Protein AF-A0A7S2GVS4-F1 (afdb_monomer_lite)

Structure (mmCIF, N/CA/C/O backbone):
data_AF-A0A7S2GVS4-F1
#
_entry.id   AF-A0A7S2GVS4-F1
#
loop_
_atom_site.group_PDB
_atom_site.id
_atom_site.type_symbol
_atom_site.label_atom_id
_atom_site.label_alt_id
_atom_site.label_comp_id
_atom_site.label_asym_id
_atom_site.label_entity_id
_atom_site.label_seq_id
_atom_site.pdbx_PDB_ins_code
_atom_site.Cartn_x
_atom_site.Cartn_y
_atom_site.Cartn_z
_atom_site.occupancy
_atom_site.B_iso_or_equiv
_atom_site.auth_seq_id
_atom_site.auth_comp_id
_atom_site.auth_asym_id
_atom_site.auth_atom_id
_atom_site.pdbx_PDB_model_num
ATOM 1 N N . GLN A 1 1 ? 31.589 -13.409 -2.103 1.00 56.19 1 GLN A N 1
ATOM 2 C CA . GLN A 1 1 ? 31.515 -13.707 -3.559 1.00 56.19 1 GLN A CA 1
ATOM 3 C C . GLN A 1 1 ? 30.228 -14.455 -3.922 1.00 56.19 1 GLN A C 1
ATOM 5 O O . GLN A 1 1 ? 29.652 -14.173 -4.967 1.00 56.19 1 GLN A O 1
ATOM 10 N N . GLU A 1 2 ? 29.731 -15.340 -3.051 1.00 59.72 2 GLU A N 1
ATOM 11 C CA . GLU A 1 2 ? 28.488 -16.102 -3.263 1.00 59.72 2 GLU A CA 1
ATOM 12 C C . GLU A 1 2 ? 27.213 -15.248 -3.351 1.00 59.72 2 GLU A C 1
ATOM 14 O O . GLU A 1 2 ? 26.334 -15.543 -4.161 1.00 59.72 2 GLU A O 1
ATOM 19 N N . ASP A 1 3 ? 27.120 -14.151 -2.596 1.00 66.50 3 ASP A N 1
ATOM 20 C CA . ASP A 1 3 ? 25.919 -13.299 -2.600 1.00 66.50 3 ASP A CA 1
ATOM 21 C C . ASP A 1 3 ? 25.698 -12.597 -3.943 1.00 66.50 3 ASP A C 1
ATOM 23 O O . ASP A 1 3 ? 24.569 -12.486 -4.424 1.00 66.50 3 ASP A O 1
ATOM 27 N N . LYS A 1 4 ? 26.793 -12.234 -4.621 1.00 59.53 4 LYS A N 1
ATOM 28 C CA . LYS A 1 4 ? 26.763 -11.671 -5.975 1.00 59.53 4 LYS A CA 1
ATOM 29 C C . LYS A 1 4 ? 26.197 -12.682 -6.977 1.00 59.53 4 LYS A C 1
ATOM 31 O O . LYS A 1 4 ? 25.380 -12.325 -7.815 1.00 59.53 4 LYS A O 1
ATOM 36 N N . LEU A 1 5 ? 26.559 -13.960 -6.852 1.00 61.00 5 LEU A N 1
ATOM 37 C CA . LEU A 1 5 ? 26.068 -15.035 -7.724 1.00 61.00 5 LEU A CA 1
ATOM 38 C C . LEU A 1 5 ? 24.583 -15.353 -7.478 1.00 61.00 5 LEU A C 1
ATOM 40 O O . LEU A 1 5 ? 23.841 -15.618 -8.425 1.00 61.00 5 LEU A O 1
ATOM 44 N N . LYS A 1 6 ? 24.125 -15.280 -6.220 1.00 66.50 6 LYS A N 1
ATOM 45 C CA . LYS A 1 6 ? 22.700 -15.424 -5.867 1.00 66.50 6 LYS A CA 1
ATOM 46 C C . LYS A 1 6 ? 21.855 -14.284 -6.438 1.00 66.50 6 LYS A C 1
ATOM 48 O O . LYS A 1 6 ? 20.734 -14.522 -6.883 1.00 66.50 6 LYS A O 1
ATOM 53 N N . GLN A 1 7 ? 22.396 -13.067 -6.463 1.00 64.06 7 GLN A N 1
ATOM 54 C CA . GLN A 1 7 ? 21.737 -11.913 -7.070 1.00 64.06 7 GLN A CA 1
ATOM 55 C C . GLN A 1 7 ? 21.706 -12.007 -8.600 1.00 64.06 7 GLN A C 1
ATOM 57 O O . GLN A 1 7 ? 20.679 -11.700 -9.200 1.00 64.06 7 GLN A O 1
ATOM 62 N N . GLU A 1 8 ? 22.773 -12.506 -9.231 1.00 62.59 8 GLU A N 1
ATOM 63 C CA . GLU A 1 8 ? 22.818 -12.697 -10.686 1.00 62.59 8 GLU A CA 1
ATOM 64 C C . GLU A 1 8 ? 21.809 -13.746 -11.182 1.00 62.59 8 GLU A C 1
ATOM 66 O O . GLU A 1 8 ? 21.209 -13.567 -12.238 1.00 62.59 8 GLU A O 1
ATOM 71 N N . ARG A 1 9 ? 21.521 -14.791 -10.392 1.00 62.81 9 ARG A N 1
ATOM 72 C CA . ARG A 1 9 ? 20.500 -15.808 -10.722 1.00 62.81 9 ARG A CA 1
ATOM 73 C C . ARG A 1 9 ? 19.089 -15.223 -10.907 1.00 62.81 9 ARG A C 1
ATOM 75 O O . ARG A 1 9 ? 18.251 -15.862 -11.536 1.00 62.81 9 ARG A O 1
ATOM 82 N N . LYS A 1 10 ? 18.818 -14.025 -10.373 1.00 62.81 10 LYS A N 1
ATOM 83 C CA . LYS A 1 10 ? 17.530 -13.332 -10.543 1.00 62.81 10 LYS A CA 1
ATOM 84 C C . LYS A 1 10 ? 17.358 -12.726 -11.940 1.00 62.81 10 LYS A C 1
ATOM 86 O O . LYS A 1 10 ? 16.229 -12.437 -12.324 1.00 62.81 10 LYS A O 1
ATOM 91 N N . TYR A 1 11 ? 18.436 -12.531 -12.704 1.00 65.12 11 TYR A N 1
ATOM 92 C CA . TYR A 1 11 ? 18.339 -11.988 -14.058 1.00 65.12 11 TYR A CA 1
ATOM 93 C C . TYR A 1 11 ? 18.039 -13.093 -15.073 1.00 65.12 11 TYR A C 1
ATOM 95 O O . TYR A 1 11 ? 18.711 -14.126 -15.124 1.00 65.12 11 TYR A O 1
ATOM 103 N N . VAL A 1 12 ? 17.077 -12.826 -15.961 1.00 68.00 12 VAL A N 1
ATOM 104 C CA . VAL A 1 12 ? 16.677 -13.727 -17.060 1.00 68.00 12 VAL A CA 1
ATOM 105 C C . VAL A 1 12 ? 17.856 -14.071 -17.984 1.00 68.00 12 VAL A C 1
ATOM 107 O O . VAL A 1 12 ? 17.885 -15.149 -18.577 1.00 68.00 12 VAL A O 1
ATOM 110 N N . ALA A 1 13 ? 18.871 -13.205 -18.020 1.00 67.00 13 ALA A N 1
ATOM 111 C CA . ALA A 1 13 ? 20.142 -13.359 -18.729 1.00 67.00 13 ALA A CA 1
ATOM 112 C C . ALA A 1 13 ? 20.881 -14.681 -18.459 1.00 67.00 13 ALA A C 1
ATOM 114 O O . ALA A 1 13 ? 21.656 -15.140 -19.297 1.00 67.00 13 ALA A O 1
ATOM 115 N N . TRP A 1 14 ? 20.661 -15.286 -17.289 1.00 68.81 14 TRP A N 1
ATOM 116 C CA . TRP A 1 14 ? 21.319 -16.523 -16.863 1.00 68.81 14 TRP A CA 1
ATOM 117 C C . TRP A 1 14 ? 20.404 -17.752 -16.950 1.00 68.81 14 TRP A C 1
ATOM 119 O O . TRP A 1 14 ? 20.814 -18.851 -16.578 1.00 68.81 14 TRP A O 1
ATOM 129 N N . SER A 1 15 ? 19.181 -17.586 -17.463 1.00 69.75 15 SER A N 1
ATOM 130 C CA . SER A 1 15 ? 18.254 -18.689 -17.720 1.00 69.75 15 SER A CA 1
ATOM 131 C C . SER A 1 15 ? 18.616 -19.449 -19.011 1.00 69.75 15 SER A C 1
ATOM 133 O O . SER A 1 15 ? 19.229 -18.877 -19.916 1.00 69.75 15 SER A O 1
ATOM 135 N N . PRO A 1 16 ? 18.192 -20.719 -19.170 1.00 69.94 16 PRO A N 1
ATOM 136 C CA . PRO A 1 16 ? 18.377 -21.465 -20.422 1.00 69.94 16 PRO A CA 1
ATOM 137 C C . PRO A 1 16 ? 17.706 -20.804 -21.638 1.00 69.94 16 PRO A C 1
ATOM 139 O O . PRO A 1 16 ? 18.100 -21.061 -22.770 1.00 69.94 16 PRO A O 1
ATOM 142 N N . ARG A 1 17 ? 16.707 -19.940 -21.403 1.00 71.12 17 ARG A N 1
ATOM 143 C CA . ARG A 1 17 ? 15.954 -19.191 -22.422 1.00 71.12 17 ARG A CA 1
ATOM 144 C C . ARG A 1 17 ? 16.436 -17.740 -22.568 1.00 71.12 17 ARG A C 1
ATOM 146 O O . ARG A 1 17 ? 15.693 -16.893 -23.053 1.00 71.12 17 ARG A O 1
ATOM 153 N N . ALA A 1 18 ? 17.652 -17.433 -22.119 1.00 81.50 18 ALA A N 1
ATOM 154 C CA . ALA A 1 18 ? 18.203 -16.088 -22.205 1.00 81.50 18 ALA A CA 1
ATOM 155 C C . ALA A 1 18 ? 18.355 -15.634 -23.663 1.00 81.50 18 ALA A C 1
ATOM 157 O O . ALA A 1 18 ? 19.026 -16.288 -24.468 1.00 81.50 18 ALA A O 1
ATOM 158 N N . LEU A 1 19 ? 17.782 -14.471 -23.976 1.00 82.88 19 LEU A N 1
ATOM 159 C CA . LEU A 1 19 ? 17.966 -13.823 -25.265 1.00 82.88 19 LEU A CA 1
ATOM 160 C C . LEU A 1 19 ? 19.426 -13.386 -25.435 1.00 82.88 19 LEU A C 1
ATOM 162 O O . LEU A 1 19 ? 20.044 -12.833 -24.517 1.00 82.88 19 LEU A O 1
ATOM 166 N N . ARG A 1 20 ? 19.972 -13.615 -26.631 1.00 85.06 20 ARG A N 1
ATOM 167 C CA . ARG A 1 20 ? 21.298 -13.134 -27.021 1.00 85.06 20 ARG A CA 1
ATOM 168 C C . ARG A 1 20 ? 21.178 -12.166 -28.185 1.00 85.06 20 ARG A C 1
ATOM 170 O O . ARG A 1 20 ? 20.530 -12.484 -29.175 1.00 85.06 20 ARG A O 1
ATOM 177 N N . ILE A 1 21 ? 21.840 -11.021 -28.074 1.00 84.94 21 ILE A N 1
ATOM 178 C CA . ILE A 1 21 ? 21.915 -10.004 -29.1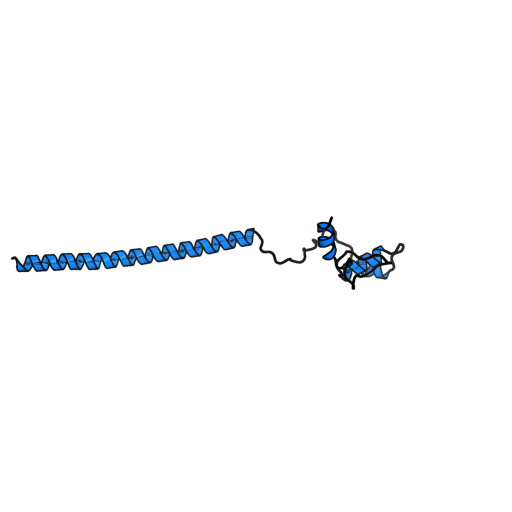26 1.00 84.94 21 ILE A CA 1
ATOM 179 C C . ILE A 1 21 ? 23.381 -9.943 -29.556 1.00 84.94 21 ILE A C 1
ATOM 181 O O . ILE A 1 21 ? 24.255 -9.690 -28.730 1.00 84.94 21 ILE A O 1
ATOM 185 N N . ASN A 1 22 ? 23.671 -10.252 -30.823 1.00 83.12 22 ASN A N 1
ATOM 186 C CA . ASN A 1 22 ? 25.039 -10.314 -31.365 1.00 83.12 22 ASN A CA 1
ATOM 187 C C . ASN A 1 22 ? 26.006 -11.185 -30.534 1.00 83.12 22 ASN A C 1
ATOM 189 O O . ASN A 1 22 ? 27.163 -10.834 -30.326 1.00 83.12 22 ASN A O 1
ATOM 193 N N . GLY A 1 23 ? 25.517 -12.312 -30.008 1.00 83.00 23 GLY A N 1
ATOM 194 C CA . GLY A 1 23 ? 26.310 -13.248 -29.199 1.00 83.00 23 GLY A CA 1
ATOM 195 C C . GLY A 1 23 ? 26.425 -12.894 -27.710 1.00 83.00 23 GLY A C 1
ATOM 196 O O . GLY A 1 23 ? 26.755 -13.770 -26.910 1.00 83.00 23 GLY A O 1
ATOM 197 N N . TRP A 1 24 ? 26.065 -11.673 -27.308 1.00 83.00 24 TRP A N 1
ATOM 198 C CA . TRP A 1 24 ? 26.066 -11.236 -25.911 1.00 83.00 24 TRP A CA 1
ATOM 199 C C . TRP A 1 24 ? 24.736 -11.547 -25.227 1.00 83.00 24 TRP A C 1
ATOM 201 O O . TRP A 1 24 ? 23.670 -11.412 -25.828 1.00 83.00 24 TRP A O 1
ATOM 211 N N . ARG A 1 25 ? 24.780 -11.965 -23.956 1.00 82.00 25 ARG A N 1
ATOM 212 C CA . ARG A 1 25 ? 23.570 -12.217 -23.156 1.00 82.00 25 ARG A CA 1
ATOM 213 C C . ARG A 1 25 ? 22.919 -10.895 -22.778 1.00 82.00 25 ARG A C 1
ATOM 215 O O . ARG A 1 25 ? 23.550 -10.054 -22.140 1.00 82.00 25 ARG A O 1
ATOM 222 N N . TYR A 1 26 ? 21.654 -10.735 -23.144 1.00 83.31 26 TYR A N 1
ATOM 223 C CA . TYR A 1 26 ? 20.895 -9.553 -22.780 1.00 83.31 26 TYR A CA 1
ATOM 224 C C . TYR A 1 26 ? 20.539 -9.600 -21.291 1.00 83.31 26 TYR A C 1
ATOM 226 O O . TYR A 1 26 ? 19.954 -10.571 -20.810 1.00 83.31 26 TYR A O 1
ATOM 234 N N . ARG A 1 27 ? 20.942 -8.562 -20.550 1.00 76.62 27 ARG A N 1
ATOM 235 C CA . ARG A 1 27 ? 20.772 -8.494 -19.092 1.00 76.62 27 ARG A CA 1
ATOM 236 C C . ARG A 1 27 ? 19.436 -7.890 -18.649 1.00 76.62 27 ARG A C 1
ATOM 238 O O . ARG A 1 27 ? 19.049 -8.073 -17.497 1.00 76.62 27 ARG A O 1
ATOM 245 N N . GLY A 1 28 ? 18.754 -7.183 -19.548 1.00 74.44 28 GLY A N 1
ATOM 246 C CA . GLY A 1 28 ? 17.481 -6.529 -19.263 1.00 74.44 28 GLY A CA 1
ATOM 247 C C . GLY A 1 28 ? 16.301 -7.497 -19.184 1.00 74.44 28 GLY A C 1
ATOM 248 O O . GLY A 1 28 ? 16.428 -8.710 -19.373 1.00 74.44 28 GLY A O 1
ATOM 249 N N . THR A 1 29 ? 15.130 -6.940 -18.897 1.00 78.38 29 THR A N 1
ATOM 250 C CA . THR A 1 29 ? 13.851 -7.652 -18.955 1.00 78.38 29 THR A CA 1
ATOM 251 C C . THR A 1 29 ? 13.502 -7.977 -20.407 1.00 78.38 29 THR A C 1
ATOM 253 O O . THR A 1 29 ? 13.752 -7.173 -21.298 1.00 78.38 29 THR A O 1
ATOM 256 N N . LEU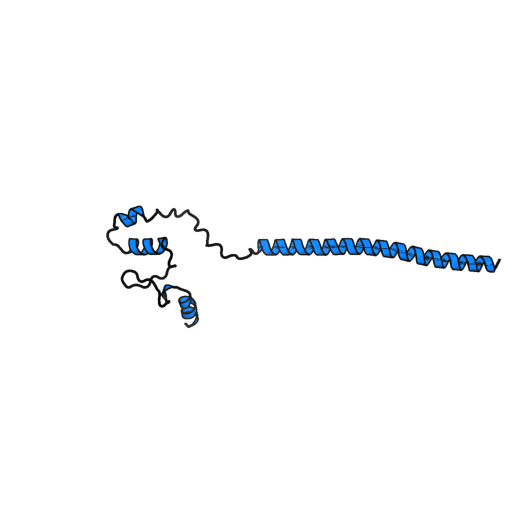 A 1 30 ? 12.914 -9.149 -20.670 1.00 77.69 30 LEU A N 1
ATOM 257 C CA . LEU A 1 30 ? 12.490 -9.565 -22.019 1.00 77.69 30 LEU A CA 1
ATOM 258 C C . LEU A 1 30 ? 11.219 -8.830 -22.483 1.00 77.69 30 LEU A C 1
ATOM 260 O O . LEU A 1 30 ? 10.275 -9.451 -22.963 1.00 77.69 30 LEU A O 1
ATOM 264 N N . ASP A 1 31 ? 11.188 -7.518 -22.297 1.00 81.00 31 ASP A N 1
ATOM 265 C CA . ASP A 1 31 ? 10.150 -6.655 -22.832 1.00 81.00 31 ASP A CA 1
ATOM 266 C C . ASP A 1 31 ? 10.462 -6.329 -24.296 1.00 81.00 31 ASP A C 1
ATOM 268 O O . ASP A 1 31 ? 11.617 -6.079 -24.657 1.00 81.00 31 ASP A O 1
ATOM 272 N N . ALA A 1 32 ? 9.439 -6.356 -25.146 1.00 80.31 32 ALA A N 1
ATOM 273 C CA . ALA A 1 32 ? 9.594 -6.214 -26.587 1.00 80.31 32 ALA A CA 1
ATOM 274 C C . ALA A 1 32 ? 10.224 -4.863 -26.956 1.00 80.31 32 ALA A C 1
ATOM 276 O O . ALA A 1 32 ? 11.110 -4.827 -27.809 1.00 80.31 32 ALA A O 1
ATOM 277 N N . ASP A 1 33 ? 9.835 -3.781 -26.273 1.00 80.00 33 ASP A N 1
ATOM 278 C CA . ASP A 1 33 ? 10.371 -2.437 -26.522 1.00 80.00 33 ASP A CA 1
ATOM 279 C C . ASP A 1 33 ? 11.851 -2.332 -26.119 1.00 80.00 33 ASP A C 1
ATOM 281 O O . ASP A 1 33 ? 12.700 -1.891 -26.895 1.00 80.00 33 ASP A O 1
ATOM 285 N N . LEU A 1 34 ? 12.207 -2.827 -24.931 1.00 79.38 34 LEU A N 1
ATOM 286 C CA . LEU A 1 34 ? 13.582 -2.780 -24.426 1.00 79.38 34 LEU A CA 1
ATOM 287 C C . LEU A 1 34 ? 14.540 -3.660 -25.237 1.00 79.38 34 LEU A C 1
ATOM 289 O O . LEU A 1 34 ? 15.683 -3.269 -25.499 1.00 79.38 34 LEU A O 1
ATOM 293 N N . VAL A 1 35 ? 14.075 -4.833 -25.665 1.00 83.81 35 VAL A N 1
ATOM 294 C CA . VAL A 1 35 ? 14.828 -5.723 -26.551 1.00 83.81 35 VAL A CA 1
ATOM 295 C C . VAL A 1 35 ? 15.002 -5.088 -27.927 1.00 83.81 35 VAL A C 1
ATOM 297 O O . VAL A 1 35 ? 16.114 -5.082 -28.455 1.00 83.81 35 VAL A O 1
ATOM 300 N N . LEU A 1 36 ? 13.941 -4.513 -28.499 1.00 86.69 36 LEU A N 1
ATOM 301 C CA . LEU A 1 36 ? 13.999 -3.846 -29.796 1.00 86.69 36 LEU A CA 1
ATOM 302 C C . LEU A 1 36 ? 14.967 -2.659 -29.775 1.00 86.69 36 LEU A C 1
ATOM 304 O O . LEU A 1 36 ? 15.797 -2.531 -30.674 1.00 86.69 36 LEU A O 1
ATOM 308 N N . ARG A 1 37 ? 14.940 -1.843 -28.717 1.00 81.81 37 ARG A N 1
ATOM 309 C CA . ARG A 1 37 ? 15.905 -0.754 -28.506 1.00 81.81 37 ARG A CA 1
ATOM 310 C C . ARG A 1 37 ? 17.334 -1.272 -28.414 1.00 81.81 37 ARG A C 1
ATOM 312 O O . ARG A 1 37 ? 18.220 -0.709 -29.050 1.00 81.81 37 ARG A O 1
ATOM 319 N N . ALA A 1 38 ? 17.565 -2.353 -27.670 1.00 84.56 38 ALA A N 1
ATOM 320 C CA . ALA A 1 38 ? 18.889 -2.958 -27.553 1.00 84.56 38 ALA A CA 1
ATOM 321 C C . ALA A 1 38 ? 19.403 -3.500 -28.897 1.00 84.56 38 ALA A C 1
ATOM 323 O O . ALA A 1 38 ? 20.578 -3.332 -29.220 1.00 84.56 38 ALA A O 1
ATOM 324 N N . ILE A 1 39 ? 18.521 -4.091 -29.708 1.00 87.12 39 ILE A N 1
ATOM 325 C CA . ILE A 1 39 ? 18.832 -4.524 -31.074 1.00 87.12 39 ILE A CA 1
ATOM 326 C C . ILE A 1 39 ? 19.168 -3.308 -31.947 1.00 87.12 39 ILE A C 1
ATOM 328 O O . ILE A 1 39 ? 20.212 -3.291 -32.593 1.00 87.12 39 ILE A O 1
ATOM 332 N N . CYS A 1 40 ? 18.333 -2.268 -31.933 1.00 87.19 40 CYS A N 1
ATOM 333 C CA . CYS A 1 40 ? 18.523 -1.056 -32.730 1.00 87.19 40 CYS A CA 1
ATOM 334 C C . CYS A 1 40 ? 19.789 -0.270 -32.350 1.00 87.19 40 CYS A C 1
ATOM 336 O O . CYS A 1 40 ? 20.459 0.272 -33.229 1.00 87.19 40 CYS A O 1
ATOM 338 N N . ALA A 1 41 ? 20.154 -0.250 -31.066 1.00 84.25 41 ALA A N 1
ATOM 339 C CA . ALA A 1 41 ? 21.385 0.361 -30.567 1.00 84.25 41 ALA A CA 1
ATOM 340 C C . ALA A 1 41 ? 22.650 -0.405 -30.986 1.00 84.25 41 ALA A C 1
ATOM 342 O O . ALA A 1 41 ? 23.737 0.167 -31.012 1.00 84.25 41 ALA A O 1
ATOM 343 N N . ALA A 1 42 ? 22.521 -1.686 -31.336 1.00 84.06 42 ALA A N 1
ATOM 344 C CA . ALA A 1 42 ? 23.649 -2.510 -31.748 1.00 84.06 42 ALA A CA 1
ATOM 345 C C . ALA A 1 42 ? 24.071 -2.293 -33.216 1.00 84.06 42 ALA A C 1
ATOM 347 O O . ALA A 1 42 ? 25.089 -2.840 -33.642 1.00 84.06 42 ALA A O 1
ATOM 348 N N . PHE A 1 43 ? 23.324 -1.501 -33.995 1.00 86.25 43 PHE A N 1
ATOM 349 C CA . PHE A 1 43 ? 23.671 -1.163 -35.376 1.00 86.25 43 PHE A CA 1
ATOM 350 C C . PHE A 1 43 ? 24.485 0.131 -35.461 1.00 86.25 43 PHE A C 1
ATOM 352 O O . PHE A 1 43 ? 24.051 1.185 -35.006 1.00 86.25 43 PHE A O 1
ATOM 359 N N . THR A 1 44 ? 25.620 0.090 -36.164 1.00 85.25 44 THR A N 1
ATOM 360 C CA . THR A 1 44 ? 26.426 1.289 -36.465 1.00 85.25 44 THR A CA 1
ATOM 361 C C . THR A 1 44 ? 25.688 2.279 -37.372 1.00 85.25 44 THR A C 1
ATOM 363 O O . THR A 1 44 ? 25.840 3.489 -37.237 1.00 85.25 44 THR A O 1
ATOM 366 N N . ARG A 1 45 ? 24.873 1.776 -38.309 1.00 86.44 45 ARG A N 1
ATOM 367 C CA . ARG A 1 45 ? 23.962 2.576 -39.139 1.00 86.44 45 ARG A CA 1
ATOM 368 C C . ARG A 1 45 ? 22.540 2.103 -38.884 1.00 86.44 45 ARG A C 1
ATOM 370 O O . ARG A 1 45 ? 22.196 0.985 -39.258 1.00 86.44 45 ARG A O 1
ATOM 377 N N . GLN A 1 46 ? 21.728 2.944 -38.249 1.00 82.19 46 GLN A N 1
ATOM 378 C CA . GLN A 1 46 ? 20.374 2.555 -37.861 1.00 82.19 46 GLN A CA 1
ATOM 379 C C . GLN A 1 46 ? 19.470 2.337 -39.090 1.00 82.19 46 GLN A C 1
ATOM 381 O O . GLN A 1 46 ? 19.338 3.250 -39.917 1.00 82.19 46 GLN A O 1
ATOM 386 N N . PRO A 1 47 ? 18.820 1.164 -39.213 1.00 85.38 47 PRO A N 1
ATOM 387 C CA . PRO A 1 47 ? 17.858 0.902 -40.278 1.00 85.38 47 PRO A CA 1
ATOM 388 C C . PRO A 1 47 ? 16.584 1.740 -40.085 1.00 85.38 47 PRO A C 1
ATOM 390 O O . PRO A 1 47 ? 16.243 2.116 -38.964 1.00 85.38 47 PRO A O 1
ATOM 393 N N . LYS A 1 48 ? 15.853 2.021 -41.176 1.00 82.69 48 LYS A N 1
ATOM 394 C CA . LYS A 1 48 ? 14.636 2.863 -41.144 1.00 82.69 48 LYS A CA 1
ATOM 395 C C . LYS A 1 48 ? 13.589 2.358 -40.144 1.00 82.69 48 LYS A C 1
ATOM 397 O O . LYS A 1 48 ? 13.054 3.162 -39.393 1.00 82.69 48 LYS A O 1
ATOM 402 N N . ALA A 1 49 ? 13.407 1.040 -40.050 1.00 80.38 49 ALA A N 1
ATOM 403 C CA . ALA A 1 49 ? 12.504 0.414 -39.085 1.00 80.38 49 ALA A CA 1
ATOM 404 C C . ALA A 1 49 ? 12.808 0.821 -37.629 1.00 80.38 49 ALA A C 1
ATOM 406 O O . ALA A 1 49 ? 11.900 1.107 -36.860 1.00 80.38 49 ALA A O 1
ATOM 407 N N . CYS A 1 50 ? 14.081 0.951 -37.248 1.00 82.31 50 CYS A N 1
ATOM 408 C CA . CYS A 1 50 ? 14.436 1.389 -35.896 1.00 82.31 50 CYS A CA 1
ATOM 409 C C . CYS A 1 50 ? 14.030 2.838 -35.607 1.00 82.31 50 CYS A C 1
ATOM 411 O O . CYS A 1 50 ? 13.819 3.182 -34.453 1.00 82.31 50 CYS A O 1
ATOM 413 N N . LYS A 1 51 ? 13.904 3.688 -36.631 1.00 78.88 51 LYS A N 1
ATOM 414 C CA . LYS A 1 51 ? 13.463 5.079 -36.462 1.00 78.88 51 LYS A CA 1
ATOM 415 C C . LYS A 1 51 ? 11.951 5.195 -36.294 1.00 78.88 51 LYS A C 1
ATOM 417 O O . LYS A 1 51 ? 11.492 6.122 -35.644 1.00 78.88 51 LYS A O 1
ATOM 422 N N . GLU A 1 52 ? 11.204 4.275 -36.896 1.00 75.44 52 GLU A N 1
ATOM 423 C CA . GLU A 1 52 ? 9.741 4.235 -36.819 1.00 75.44 52 GLU A CA 1
ATOM 424 C C . GLU A 1 52 ? 9.256 3.553 -35.536 1.00 75.44 52 GLU A C 1
ATOM 426 O O . GLU A 1 52 ? 8.248 3.964 -34.972 1.00 75.44 52 GLU A O 1
ATOM 431 N N . LEU A 1 53 ? 9.977 2.529 -35.061 1.00 72.38 53 LEU A N 1
ATOM 432 C CA . LEU A 1 53 ? 9.555 1.740 -33.904 1.00 72.38 53 LEU A CA 1
ATOM 433 C C . LEU A 1 53 ? 10.123 2.237 -32.565 1.00 72.38 53 LEU A C 1
ATOM 435 O O . LEU A 1 53 ? 9.536 1.955 -31.524 1.00 72.38 53 LEU A O 1
ATOM 439 N N . VAL A 1 54 ? 11.254 2.949 -32.553 1.00 73.25 54 VAL A N 1
ATOM 440 C CA . VAL A 1 54 ? 11.816 3.494 -31.309 1.00 73.25 54 VAL A CA 1
ATOM 441 C C . VAL A 1 54 ? 11.210 4.870 -31.066 1.00 73.25 54 VAL A C 1
ATOM 443 O O . VAL A 1 54 ? 11.721 5.884 -31.540 1.00 73.25 54 VAL A O 1
ATOM 446 N N . GLU A 1 55 ? 10.115 4.906 -30.309 1.00 65.56 55 GLU A N 1
ATOM 447 C CA . GLU A 1 55 ? 9.542 6.162 -29.821 1.00 65.56 55 GLU A CA 1
ATOM 448 C C . GLU A 1 55 ? 10.630 6.927 -29.029 1.00 65.56 55 GLU A C 1
ATOM 450 O O . GLU A 1 55 ? 11.316 6.312 -28.186 1.00 65.56 55 GLU A O 1
ATOM 455 N N . PRO A 1 56 ? 10.852 8.233 -29.294 1.00 59.19 56 PRO A N 1
ATOM 456 C CA . PRO A 1 56 ? 11.853 9.012 -28.577 1.00 59.19 56 PRO A CA 1
ATOM 457 C C . PRO A 1 56 ? 11.553 8.960 -27.080 1.00 59.19 56 PRO A C 1
ATOM 459 O O . PRO A 1 56 ? 10.430 9.237 -26.651 1.00 59.19 56 PRO A O 1
ATOM 462 N N . LEU A 1 57 ? 12.561 8.587 -26.279 1.00 54.97 57 LEU A N 1
ATOM 463 C CA . LEU A 1 57 ? 12.464 8.707 -24.829 1.00 54.97 57 LEU A CA 1
ATOM 464 C C . LEU A 1 57 ? 12.150 10.170 -24.535 1.00 54.97 57 LEU A C 1
ATOM 466 O O . LEU A 1 57 ? 12.987 11.037 -24.769 1.00 54.97 57 LEU A O 1
ATOM 470 N N . ASN A 1 58 ? 10.969 10.439 -23.996 1.00 55.94 58 ASN A N 1
ATOM 471 C CA . ASN A 1 58 ? 10.799 11.622 -23.180 1.00 55.94 58 ASN A CA 1
ATOM 472 C C . ASN A 1 58 ? 11.556 11.323 -21.879 1.00 55.94 58 ASN A C 1
ATOM 474 O O . ASN A 1 58 ? 11.071 10.501 -21.104 1.00 55.94 58 ASN A O 1
ATOM 478 N N . PRO A 1 59 ? 12.714 11.953 -21.602 1.00 58.56 59 PRO A N 1
ATOM 479 C CA . PRO A 1 59 ? 13.434 11.751 -20.341 1.00 58.56 59 PRO A CA 1
ATOM 480 C C . PRO A 1 59 ? 12.624 12.225 -19.118 1.00 58.56 59 PRO A C 1
ATOM 482 O O . PRO A 1 59 ? 13.012 11.971 -17.985 1.00 58.56 59 PRO A O 1
ATOM 485 N N . PHE A 1 60 ? 11.486 12.890 -19.355 1.00 56.53 60 PHE A N 1
ATOM 486 C CA . PHE A 1 60 ? 10.496 13.308 -18.361 1.00 56.53 60 PHE A CA 1
ATOM 487 C C . PHE A 1 60 ? 9.272 12.387 -18.279 1.00 56.53 60 PHE A C 1
ATOM 489 O O . PHE A 1 60 ? 8.358 12.653 -17.501 1.00 56.53 60 PHE A O 1
ATOM 496 N N . ARG A 1 61 ? 9.205 11.319 -19.085 1.00 52.25 61 ARG A N 1
ATOM 497 C CA . ARG A 1 61 ? 8.181 10.292 -18.906 1.00 52.25 61 ARG A CA 1
ATOM 498 C C . ARG A 1 61 ? 8.643 9.447 -17.735 1.00 52.25 61 ARG A C 1
ATOM 500 O O . ARG A 1 61 ? 9.440 8.536 -17.904 1.00 52.25 61 ARG A O 1
ATOM 507 N N . GLU A 1 62 ? 8.168 9.826 -16.555 1.00 54.53 62 GLU A N 1
ATOM 508 C CA . GLU A 1 62 ? 8.214 9.026 -15.338 1.00 54.53 62 GLU A CA 1
ATOM 509 C C . GLU A 1 62 ? 7.863 7.581 -15.717 1.00 54.53 62 GLU A C 1
ATOM 511 O O . GLU A 1 62 ? 6.705 7.255 -16.004 1.00 54.53 62 GLU A O 1
ATOM 516 N N . GLU A 1 63 ? 8.879 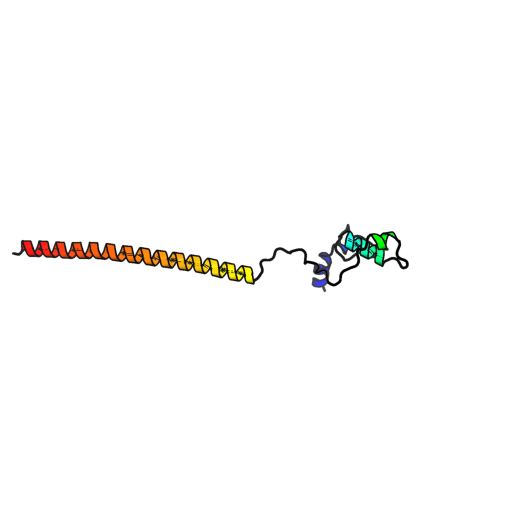6.720 -15.804 1.00 52.50 63 GLU A N 1
ATOM 517 C CA . GLU A 1 63 ? 8.676 5.284 -15.776 1.00 52.50 63 GLU A CA 1
ATOM 518 C C . GLU A 1 63 ? 8.006 5.029 -14.435 1.00 52.50 63 GLU A C 1
ATOM 520 O O . GLU A 1 63 ? 8.666 4.993 -13.398 1.00 52.50 63 GLU A O 1
ATOM 525 N N . ARG A 1 64 ? 6.669 4.951 -14.430 1.00 51.19 64 ARG A N 1
ATOM 526 C CA . ARG A 1 64 ? 5.940 4.471 -13.263 1.00 51.19 64 ARG A CA 1
ATOM 527 C C . ARG A 1 64 ? 6.579 3.124 -12.956 1.00 51.19 64 ARG A C 1
ATOM 529 O O . ARG A 1 64 ? 6.443 2.230 -13.799 1.00 51.19 64 ARG A O 1
ATOM 536 N N . PRO A 1 65 ? 7.294 2.958 -11.827 1.00 50.78 65 PRO A N 1
ATOM 537 C CA . PRO A 1 65 ? 7.781 1.643 -11.473 1.00 50.78 65 PRO A CA 1
ATOM 538 C C . PRO A 1 65 ? 6.552 0.746 -11.495 1.00 50.78 65 PRO A C 1
ATOM 540 O O . PRO A 1 65 ? 5.519 1.115 -10.925 1.00 50.78 65 PRO A O 1
ATOM 543 N N . ALA A 1 66 ? 6.625 -0.358 -12.247 1.00 53.97 66 ALA A N 1
ATOM 544 C CA . ALA A 1 66 ? 5.595 -1.383 -12.239 1.00 53.97 66 ALA A CA 1
ATOM 545 C C . ALA A 1 66 ? 5.208 -1.576 -10.777 1.00 53.97 66 ALA A C 1
ATOM 547 O O . ALA A 1 66 ? 6.083 -1.910 -9.981 1.00 53.97 66 ALA A O 1
ATOM 548 N N . SER A 1 67 ? 3.970 -1.205 -10.429 1.00 54.50 67 SER A N 1
ATOM 549 C CA . SER A 1 67 ? 3.497 -1.094 -9.052 1.00 54.50 67 SER A CA 1
ATOM 550 C C . SER A 1 67 ? 3.710 -2.435 -8.361 1.00 54.50 67 SER A C 1
ATOM 552 O O . SER A 1 67 ? 2.876 -3.336 -8.429 1.00 54.50 67 SER A O 1
ATOM 554 N N . SER A 1 68 ? 4.879 -2.612 -7.752 1.00 58.38 68 SER A N 1
ATOM 555 C CA . SER A 1 68 ? 5.142 -3.696 -6.836 1.00 58.38 68 SER A CA 1
ATOM 556 C C . SER A 1 68 ? 4.258 -3.361 -5.653 1.00 58.38 68 SER A C 1
ATOM 558 O O . SER A 1 68 ? 4.564 -2.411 -4.933 1.00 58.38 68 SER A O 1
ATOM 560 N N . GLY A 1 69 ? 3.119 -4.049 -5.556 1.00 65.69 69 GLY A N 1
ATOM 561 C CA . GLY A 1 69 ? 2.048 -3.810 -4.592 1.00 65.69 69 GLY A CA 1
ATOM 562 C C . GLY A 1 69 ? 2.526 -3.926 -3.149 1.00 65.69 69 GLY A C 1
ATOM 563 O O . GLY A 1 69 ? 2.281 -4.921 -2.477 1.00 65.69 69 GLY A O 1
ATOM 564 N N . GLY A 1 70 ? 3.241 -2.906 -2.691 1.00 76.75 70 GLY A N 1
ATOM 565 C CA . GLY A 1 70 ? 3.673 -2.709 -1.326 1.00 76.75 70 GLY A CA 1
ATOM 566 C C . GLY A 1 70 ? 2.749 -1.706 -0.661 1.00 76.75 70 GLY A C 1
ATOM 567 O O . GLY A 1 70 ? 2.363 -0.697 -1.252 1.00 76.75 70 GLY A O 1
ATOM 568 N N . VAL A 1 71 ? 2.389 -1.986 0.584 1.00 84.62 71 VAL A N 1
ATOM 569 C CA . VAL A 1 71 ? 1.658 -1.025 1.404 1.00 84.62 71 VAL A CA 1
ATOM 570 C C . VAL A 1 71 ? 2.644 0.059 1.823 1.00 84.62 71 VAL A C 1
ATOM 572 O O . VAL A 1 71 ? 3.683 -0.236 2.412 1.00 84.62 71 VAL A O 1
ATOM 575 N N . SER A 1 72 ? 2.331 1.315 1.504 1.00 89.75 72 SER A N 1
ATOM 576 C CA . SER A 1 72 ? 3.127 2.446 1.976 1.00 89.75 72 SER A CA 1
ATOM 577 C C . SER A 1 72 ? 3.064 2.527 3.502 1.00 89.75 72 SER A C 1
ATOM 579 O O . SER A 1 72 ? 2.024 2.263 4.111 1.00 89.75 72 SER A O 1
ATOM 581 N N . LEU A 1 73 ? 4.164 2.942 4.129 1.00 90.81 73 LEU A N 1
ATOM 582 C CA . LEU A 1 73 ? 4.237 3.140 5.576 1.00 90.81 73 LEU A CA 1
ATOM 583 C C . LEU A 1 73 ? 3.155 4.116 6.066 1.00 90.81 73 LEU A C 1
ATOM 585 O O . LEU A 1 73 ? 2.575 3.907 7.128 1.00 90.81 73 LEU A O 1
ATOM 589 N N . SER A 1 74 ? 2.810 5.128 5.265 1.00 90.44 74 SER A N 1
ATOM 590 C CA . SER A 1 74 ? 1.715 6.053 5.579 1.00 90.44 74 SER A CA 1
ATOM 591 C C . SER A 1 74 ? 0.359 5.349 5.628 1.00 90.44 74 SER A C 1
ATOM 593 O O . SER A 1 74 ? -0.400 5.540 6.575 1.00 90.44 74 SER A O 1
ATOM 595 N N . THR A 1 75 ? 0.070 4.488 4.651 1.00 91.81 75 THR A N 1
ATOM 596 C CA . THR A 1 75 ? -1.162 3.692 4.605 1.00 91.81 75 THR A CA 1
ATOM 597 C C . THR A 1 75 ? -1.263 2.765 5.814 1.00 91.81 75 THR A C 1
ATOM 599 O O . THR A 1 75 ? -2.327 2.656 6.419 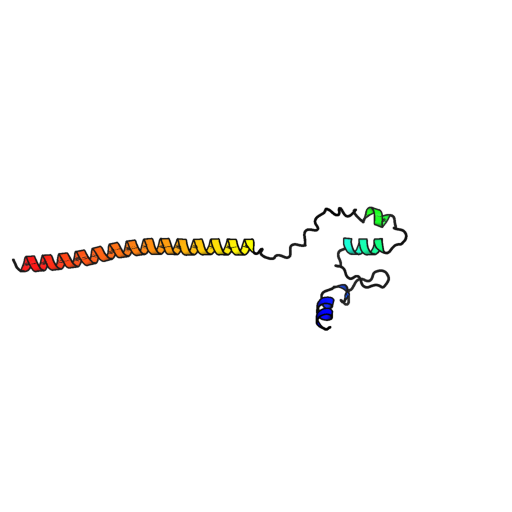1.00 91.81 75 THR A O 1
ATOM 602 N N . PHE A 1 76 ? -0.150 2.146 6.211 1.00 95.75 76 PHE A N 1
ATOM 603 C CA . PHE A 1 76 ? -0.092 1.294 7.397 1.00 95.75 76 PHE A CA 1
ATOM 604 C C . PHE A 1 76 ? -0.352 2.075 8.696 1.00 95.75 76 PHE A C 1
ATOM 606 O O . PHE A 1 76 ? -1.161 1.647 9.521 1.00 95.75 76 PHE A O 1
ATOM 613 N N . LEU A 1 77 ? 0.276 3.244 8.866 1.00 97.25 77 LEU A N 1
ATOM 614 C CA . LEU A 1 77 ? 0.073 4.090 10.047 1.00 97.25 77 LEU A CA 1
ATOM 615 C C . LEU A 1 77 ? -1.370 4.595 10.159 1.00 97.25 77 LEU A C 1
ATOM 617 O O . LEU A 1 77 ? -1.949 4.552 11.242 1.00 97.25 77 LEU A O 1
ATOM 621 N N . ILE A 1 78 ? -1.972 5.024 9.047 1.00 97.00 78 ILE A N 1
ATOM 622 C CA . ILE A 1 78 ? -3.374 5.464 9.026 1.00 97.00 78 ILE A CA 1
ATOM 623 C C . ILE A 1 78 ? -4.298 4.309 9.423 1.00 97.00 78 ILE A C 1
ATOM 625 O O . ILE A 1 78 ? -5.170 4.491 10.271 1.00 97.00 78 ILE A O 1
ATOM 629 N N . ALA A 1 79 ? -4.077 3.110 8.875 1.00 96.75 79 ALA A N 1
ATOM 630 C CA . ALA A 1 79 ? -4.870 1.935 9.222 1.00 96.75 79 ALA A CA 1
ATOM 631 C C . ALA A 1 79 ? -4.788 1.607 10.724 1.00 96.75 79 ALA A C 1
ATOM 633 O O . ALA A 1 79 ? -5.819 1.368 11.353 1.00 96.75 79 ALA A O 1
ATOM 634 N N . LEU A 1 80 ? -3.592 1.666 11.321 1.00 97.56 80 LEU A N 1
ATOM 635 C CA . LEU A 1 80 ? -3.407 1.453 12.760 1.00 97.56 80 LEU A CA 1
ATOM 636 C C . LEU A 1 80 ? -4.171 2.471 13.612 1.00 97.56 80 LEU A C 1
ATOM 638 O O . LEU A 1 80 ? -4.817 2.088 14.588 1.00 97.56 80 LEU A O 1
ATOM 642 N N . VAL A 1 81 ? -4.125 3.754 13.245 1.00 98.19 81 VAL A N 1
ATOM 643 C CA . VAL A 1 81 ? -4.852 4.813 13.963 1.00 98.19 81 VAL A CA 1
ATOM 644 C C . VAL A 1 81 ? -6.364 4.631 13.829 1.00 98.19 81 VAL A C 1
ATOM 646 O O . VAL A 1 81 ? -7.091 4.762 14.809 1.00 98.19 81 VAL A O 1
ATOM 649 N N . CYS A 1 82 ? -6.862 4.273 12.646 1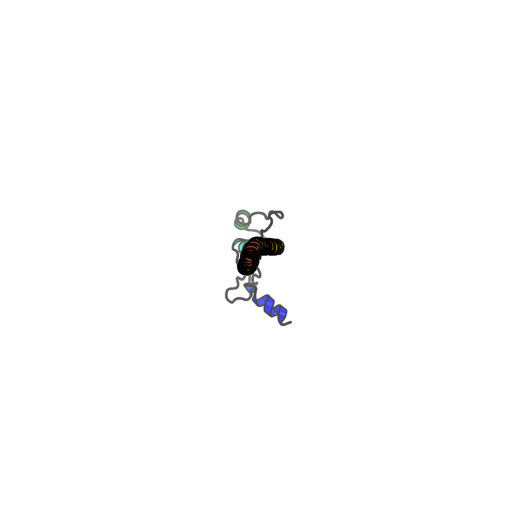.00 98.00 82 CYS A N 1
ATOM 650 C CA . CYS A 1 82 ? -8.287 4.005 12.459 1.00 98.00 82 CYS A CA 1
ATOM 651 C C . CYS A 1 82 ? -8.763 2.835 13.328 1.00 98.00 82 CYS A C 1
ATOM 653 O O . CYS A 1 82 ? -9.780 2.950 14.011 1.00 98.00 82 CYS A O 1
ATOM 655 N N . VAL A 1 83 ? -8.017 1.727 13.348 1.00 98.25 83 VAL A N 1
ATOM 656 C CA . VAL A 1 83 ? -8.364 0.554 14.162 1.00 98.25 83 VAL A CA 1
ATOM 657 C C . VAL A 1 83 ? -8.333 0.892 15.653 1.00 98.25 83 VAL A C 1
ATOM 659 O O . VAL A 1 83 ? -9.256 0.524 16.381 1.00 98.25 83 VAL A O 1
ATOM 662 N N . SER A 1 84 ? -7.324 1.632 16.120 1.00 97.62 84 SER A N 1
ATOM 663 C CA . SER A 1 84 ? -7.231 2.006 17.534 1.00 97.62 84 SER A CA 1
ATOM 664 C C . SER A 1 84 ? -8.383 2.917 17.970 1.00 97.62 84 SER A C 1
ATOM 666 O O . SER A 1 84 ? -8.954 2.697 19.037 1.00 97.62 84 SER A O 1
ATOM 668 N N . LEU A 1 85 ? -8.800 3.871 17.131 1.00 98.12 85 LEU A N 1
ATOM 669 C CA . LEU A 1 85 ? -9.951 4.735 17.408 1.00 98.12 85 LEU A CA 1
ATOM 670 C C . LEU A 1 85 ? -11.264 3.952 17.495 1.00 98.12 85 LEU A C 1
ATOM 672 O O . LEU A 1 85 ? -12.074 4.225 18.381 1.00 98.12 85 LEU A O 1
ATOM 676 N N . VAL A 1 86 ? -11.468 2.956 16.628 1.00 98.25 86 VAL A N 1
ATOM 677 C CA . VAL A 1 86 ? -12.658 2.090 16.679 1.00 98.25 86 VAL A CA 1
ATOM 678 C C . VAL A 1 86 ? -12.691 1.288 17.980 1.00 98.25 86 VAL A C 1
ATOM 680 O O . VAL A 1 86 ? -13.723 1.255 18.649 1.00 98.25 86 VAL A O 1
ATOM 683 N N . ILE A 1 87 ? -11.562 0.694 18.377 1.00 98.06 87 ILE A N 1
ATOM 684 C CA . ILE A 1 87 ? -11.459 -0.078 19.624 1.00 98.06 87 ILE A CA 1
ATOM 685 C C . ILE A 1 87 ? -11.724 0.821 20.836 1.00 98.06 87 ILE A C 1
ATOM 687 O O . ILE A 1 87 ? -12.540 0.482 21.692 1.00 98.06 87 ILE A O 1
ATOM 691 N N . LEU A 1 88 ? -11.080 1.989 20.900 1.00 98.06 88 LEU A N 1
ATOM 692 C CA . LEU A 1 88 ? -11.276 2.939 21.996 1.00 98.06 88 LEU A CA 1
ATOM 693 C C . LEU A 1 88 ? -12.718 3.454 22.053 1.00 98.06 88 LEU A C 1
ATOM 695 O O . LEU A 1 88 ? -13.290 3.546 23.138 1.00 98.06 88 LEU A O 1
ATOM 699 N N . GLY A 1 89 ? -13.329 3.739 20.901 1.00 98.00 89 GLY A N 1
ATOM 700 C CA . GLY A 1 89 ? -14.732 4.135 20.804 1.00 98.00 89 GLY A CA 1
ATOM 701 C C . GLY A 1 89 ? -15.678 3.049 21.320 1.00 98.00 89 GLY A C 1
ATOM 702 O O . GLY A 1 89 ? -16.541 3.332 22.152 1.00 98.00 89 GLY A O 1
ATOM 703 N N . ALA A 1 90 ? -15.476 1.797 20.901 1.00 97.50 90 ALA A N 1
ATOM 704 C CA . ALA A 1 90 ? -16.258 0.657 21.372 1.00 97.50 90 ALA A CA 1
ATOM 705 C C . ALA A 1 90 ? -16.120 0.456 22.890 1.00 97.50 90 ALA A C 1
ATOM 707 O O . ALA A 1 90 ? -17.125 0.316 23.587 1.00 97.50 90 ALA A O 1
ATOM 708 N N . LEU A 1 91 ? -14.896 0.526 23.426 1.00 97.44 91 LEU A N 1
ATOM 709 C CA . LEU A 1 91 ? -14.645 0.423 24.866 1.00 97.44 91 LEU A CA 1
ATOM 710 C C . LEU A 1 91 ? -15.270 1.581 25.653 1.00 97.44 91 LEU A C 1
ATOM 712 O O . LEU A 1 91 ? -15.806 1.368 26.740 1.00 97.44 91 LEU A O 1
ATOM 716 N N . ALA A 1 92 ? -15.249 2.802 25.116 1.00 97.25 92 ALA A N 1
ATOM 717 C CA . ALA A 1 92 ? -15.875 3.957 25.753 1.00 97.25 92 ALA A CA 1
ATOM 718 C C . ALA A 1 92 ? -17.406 3.825 25.805 1.00 97.25 92 ALA A C 1
ATOM 720 O O . ALA A 1 92 ? -18.018 4.136 26.832 1.00 97.25 92 ALA A O 1
ATOM 721 N N . LEU A 1 93 ? -18.027 3.333 24.727 1.00 96.31 93 LEU A N 1
ATOM 722 C CA . LEU A 1 93 ? -19.459 3.031 24.694 1.00 96.31 93 LEU A CA 1
ATOM 723 C C . LEU A 1 93 ? -19.812 1.898 25.660 1.00 96.31 93 LEU A C 1
ATOM 725 O O . LEU A 1 93 ? -20.766 2.034 26.426 1.00 96.31 93 LEU A O 1
ATOM 729 N N . TYR A 1 94 ? -19.007 0.834 25.682 1.00 95.88 94 TYR A N 1
ATOM 730 C CA . TYR A 1 94 ? -19.169 -0.279 26.613 1.00 95.88 94 TYR A CA 1
ATOM 731 C C . TYR A 1 94 ? -19.099 0.195 28.065 1.00 95.88 94 TYR A C 1
ATOM 733 O O . TYR A 1 94 ? -20.015 -0.064 28.841 1.00 95.88 94 TYR A O 1
ATOM 741 N N . LYS A 1 95 ? -18.074 0.983 28.419 1.00 95.94 95 LYS A N 1
ATOM 742 C CA . LYS A 1 95 ? -17.938 1.566 29.758 1.00 95.94 95 LYS A CA 1
ATOM 743 C C . LYS A 1 95 ? -19.162 2.406 30.114 1.00 95.94 95 LYS A C 1
ATOM 745 O O . LYS A 1 95 ? -19.709 2.246 31.197 1.00 95.94 95 LYS A O 1
ATOM 750 N N . ARG A 1 96 ? -19.624 3.273 29.206 1.00 94.81 96 ARG A N 1
ATOM 751 C CA . ARG A 1 96 ? -20.818 4.102 29.440 1.00 94.81 96 ARG A CA 1
ATOM 752 C C . ARG A 1 96 ? -22.074 3.268 29.674 1.00 94.81 96 ARG A C 1
ATOM 754 O O . ARG A 1 96 ? -22.846 3.602 30.568 1.00 94.81 96 ARG A O 1
ATOM 761 N N . SER A 1 97 ? -22.289 2.214 28.890 1.00 91.88 97 SER A N 1
ATOM 762 C CA . SER A 1 97 ? -23.422 1.303 29.075 1.00 91.88 97 SER A CA 1
ATOM 763 C C . SER A 1 97 ? -23.318 0.568 30.410 1.00 91.88 97 SER A C 1
ATOM 765 O O . SER A 1 97 ? -24.264 0.602 31.193 1.00 91.88 97 SER A O 1
ATOM 767 N N . LEU A 1 98 ? -22.152 0.005 30.726 1.00 92.00 98 LEU A N 1
ATOM 768 C CA . LEU A 1 98 ? -21.935 -0.729 31.967 1.00 92.00 98 LEU A CA 1
ATOM 769 C C . LEU A 1 98 ? -22.147 0.158 33.197 1.00 92.00 98 LEU A C 1
ATOM 771 O O . LEU A 1 98 ? -22.853 -0.231 34.119 1.00 92.00 98 LEU A O 1
ATOM 775 N N . THR A 1 99 ? -21.609 1.379 33.197 1.00 90.00 99 THR A N 1
ATOM 776 C CA . THR A 1 99 ? -21.825 2.330 34.295 1.00 90.00 99 THR A CA 1
ATOM 777 C C . THR A 1 99 ? -23.309 2.653 34.476 1.00 90.00 99 THR A C 1
ATOM 779 O O . THR A 1 99 ? -23.771 2.740 35.610 1.00 90.00 99 THR A O 1
ATOM 782 N N . ARG A 1 100 ? -24.086 2.768 33.388 1.00 87.75 100 ARG A N 1
ATOM 783 C CA . ARG A 1 100 ? -25.544 2.949 33.489 1.00 87.75 100 ARG A CA 1
ATOM 784 C C . ARG A 1 100 ? -26.227 1.747 34.143 1.00 87.75 100 ARG A C 1
ATOM 786 O O . ARG A 1 100 ? -27.055 1.957 35.022 1.00 87.75 100 ARG A O 1
ATOM 793 N N . HIS A 1 101 ? -25.859 0.525 33.759 1.00 85.75 101 HIS A N 1
ATOM 794 C CA . HIS A 1 101 ? -26.436 -0.696 34.333 1.00 85.75 101 HIS A CA 1
ATOM 795 C C . HIS A 1 101 ? -26.054 -0.905 35.804 1.00 85.75 101 HIS A C 1
ATOM 797 O O . HIS A 1 101 ? -26.886 -1.328 36.603 1.00 85.75 101 HIS A O 1
ATOM 803 N N . ILE A 1 102 ? -24.824 -0.556 36.186 1.00 86.19 102 ILE A N 1
ATOM 804 C CA . ILE A 1 102 ? -24.382 -0.620 37.584 1.00 86.19 102 ILE A CA 1
ATOM 805 C C . ILE A 1 102 ? -25.189 0.360 38.440 1.00 86.19 102 ILE A C 1
ATOM 807 O O . ILE A 1 102 ? -25.672 -0.016 39.502 1.00 86.19 102 ILE A O 1
ATOM 811 N N . HIS A 1 103 ? -25.393 1.597 37.975 1.00 79.25 103 HIS A N 1
ATOM 812 C CA . HIS A 1 103 ? -26.192 2.572 38.721 1.00 79.25 103 HIS A CA 1
ATOM 813 C C . HIS A 1 103 ? -27.654 2.144 38.906 1.00 79.25 103 HIS A C 1
ATOM 815 O O . HIS A 1 103 ? -28.233 2.457 39.945 1.00 79.25 103 HIS A O 1
ATOM 821 N N . SER A 1 104 ? -28.256 1.442 37.937 1.00 76.75 104 SER A N 1
ATOM 822 C CA . SER A 1 104 ? -29.610 0.899 38.107 1.00 76.75 104 SER A CA 1
ATOM 823 C C . SER A 1 104 ? -29.651 -0.257 39.105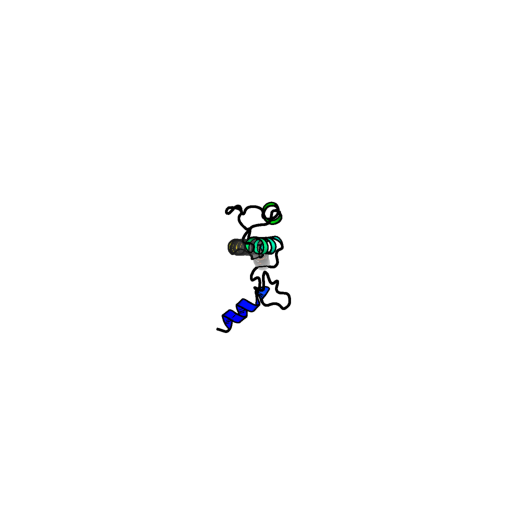 1.00 76.75 104 SER A C 1
ATOM 825 O O . SER A 1 104 ? -30.502 -0.239 39.985 1.00 76.75 104 SER A O 1
ATOM 827 N N . ALA A 1 105 ? -28.703 -1.198 39.031 1.00 78.94 105 ALA A N 1
ATOM 828 C CA . ALA A 1 105 ? -28.656 -2.342 39.945 1.00 78.94 105 ALA A CA 1
ATOM 829 C C . ALA A 1 105 ? -28.420 -1.907 41.402 1.00 78.94 105 ALA A C 1
ATOM 831 O O . ALA A 1 105 ? -29.129 -2.339 42.304 1.00 78.94 105 ALA A O 1
ATOM 832 N N . LEU A 1 106 ? -27.501 -0.959 41.626 1.00 78.62 106 LEU A N 1
ATOM 833 C CA . LEU A 1 106 ? -27.225 -0.423 42.964 1.00 78.62 106 LEU A CA 1
ATOM 834 C C . LEU A 1 106 ? -28.464 0.244 43.585 1.00 78.62 106 LEU A C 1
ATOM 836 O O . LEU A 1 106 ? -28.667 0.207 44.795 1.00 78.62 106 LEU A O 1
ATOM 840 N N . ARG A 1 107 ? -29.304 0.876 42.755 1.00 76.50 107 ARG A N 1
ATOM 841 C CA . ARG A 1 107 ? -30.538 1.520 43.216 1.00 76.50 107 ARG A CA 1
ATOM 842 C C . ARG A 1 107 ? -31.593 0.495 43.630 1.00 76.50 107 ARG A C 1
ATOM 844 O O . ARG A 1 107 ? -32.323 0.759 44.579 1.00 76.50 107 ARG A O 1
ATOM 851 N N . GLU A 1 108 ? -31.672 -0.637 42.936 1.00 81.62 108 GLU A N 1
ATOM 852 C CA . GLU A 1 108 ? -32.570 -1.742 43.290 1.00 81.62 108 GLU A CA 1
ATOM 853 C C . GLU A 1 108 ? -32.143 -2.401 44.606 1.00 81.62 108 GLU A C 1
ATOM 855 O O . GLU A 1 108 ? -32.981 -2.585 45.486 1.00 81.62 108 GLU A O 1
ATOM 860 N N . GLU A 1 109 ? -30.845 -2.656 44.798 1.00 78.62 109 GLU A N 1
ATOM 861 C CA . GLU A 1 109 ? -30.323 -3.224 46.050 1.00 78.62 109 GLU A CA 1
ATOM 862 C C . GLU A 1 109 ? -30.580 -2.310 47.258 1.00 78.62 109 GLU A C 1
ATOM 864 O O . GLU A 1 109 ? -31.133 -2.754 48.264 1.00 78.62 109 GLU A O 1
ATOM 869 N N . VAL A 1 110 ? -30.266 -1.012 47.149 1.00 79.31 110 VAL A N 1
ATOM 870 C CA . VAL A 1 110 ? -30.484 -0.053 48.248 1.00 79.31 110 VAL A CA 1
ATOM 871 C C . VAL A 1 110 ? -31.974 0.110 48.568 1.00 79.31 110 VAL A C 1
ATOM 873 O O . VAL A 1 110 ? -32.350 0.254 49.730 1.00 79.31 110 VAL A O 1
ATOM 876 N N . MET A 1 111 ? -32.848 0.075 47.558 1.00 77.38 111 MET A N 1
ATOM 877 C CA . MET A 1 111 ? -34.293 0.170 47.777 1.00 77.38 111 MET A CA 1
ATOM 878 C C . MET A 1 111 ? -34.833 -1.038 48.553 1.00 77.38 111 MET A C 1
ATOM 880 O O . MET A 1 111 ? -35.660 -0.860 49.449 1.00 77.38 111 MET A O 1
ATOM 884 N N . LEU A 1 112 ? -34.340 -2.243 48.251 1.00 82.50 112 LEU A N 1
ATOM 885 C CA . LEU A 1 112 ? -34.718 -3.468 48.959 1.00 82.50 112 LEU A CA 1
ATOM 886 C C . LEU A 1 112 ? -34.250 -3.456 50.419 1.00 82.50 112 LEU A C 1
ATOM 888 O O . LEU A 1 112 ? -35.014 -3.837 51.305 1.00 82.50 112 LEU A O 1
ATOM 892 N N . GLU A 1 113 ? -33.036 -2.972 50.689 1.00 83.69 113 GLU A N 1
ATOM 893 C CA . GLU A 1 113 ? -32.515 -2.878 52.056 1.00 83.69 113 GLU A CA 1
ATOM 894 C C . GLU A 1 113 ? -33.324 -1.890 52.913 1.00 83.69 113 GLU A C 1
ATOM 896 O O . GLU A 1 113 ? -33.728 -2.215 54.032 1.00 83.69 113 GLU A O 1
ATOM 901 N N . VAL A 1 114 ? -33.648 -0.711 52.370 1.00 82.62 114 VAL A N 1
ATOM 902 C CA . VAL A 1 114 ? -34.459 0.294 53.080 1.00 82.62 114 VAL A CA 1
ATOM 903 C C . VAL A 1 114 ? -35.876 -0.219 53.347 1.00 82.62 114 VAL A C 1
ATOM 905 O O . VAL A 1 114 ? -36.419 0.008 54.429 1.00 82.62 114 VAL A O 1
ATOM 908 N N . GLN A 1 115 ? -36.479 -0.935 52.395 1.00 77.06 115 GLN A N 1
ATOM 909 C CA . GLN A 1 115 ? -37.813 -1.505 52.571 1.00 77.06 115 GLN A CA 1
ATOM 910 C C . GLN A 1 115 ? -37.828 -2.601 53.647 1.00 77.06 115 GLN A C 1
ATOM 912 O O . GLN A 1 115 ? -38.716 -2.599 54.499 1.00 77.06 115 GLN A O 1
ATOM 917 N N . ALA A 1 116 ? -36.811 -3.468 53.681 1.00 82.50 116 ALA A N 1
ATOM 918 C CA . ALA A 1 116 ? -36.664 -4.480 54.727 1.00 82.50 116 ALA A CA 1
ATOM 919 C C . ALA A 1 116 ? -36.491 -3.856 56.128 1.00 82.50 116 ALA A C 1
ATOM 921 O O . ALA A 1 116 ? -37.075 -4.331 57.108 1.00 82.50 116 ALA A O 1
ATOM 922 N N . GLN A 1 117 ? -35.733 -2.757 56.236 1.00 82.75 117 GLN A N 1
ATOM 923 C CA . GLN A 1 117 ? -35.583 -2.026 57.498 1.00 82.75 117 GLN A CA 1
ATOM 924 C C . GLN A 1 117 ? -36.870 -1.305 57.925 1.00 82.75 117 GLN A C 1
ATOM 926 O O . GLN A 1 117 ? -37.209 -1.317 59.109 1.00 82.75 117 GLN A O 1
ATOM 931 N N . MET A 1 118 ? -37.621 -0.718 56.987 1.00 79.69 118 MET A N 1
ATOM 932 C CA . MET A 1 118 ? -38.916 -0.096 57.286 1.00 79.69 118 MET A CA 1
ATOM 933 C C . MET A 1 118 ? -39.972 -1.105 57.746 1.00 79.69 118 MET A C 1
ATOM 935 O O . MET A 1 118 ? -40.722 -0.801 58.675 1.00 79.69 118 MET A O 1
ATOM 939 N N . ASP A 1 119 ? -40.028 -2.296 57.144 1.00 79.88 119 ASP A N 1
ATOM 940 C CA . ASP A 1 119 ? -40.935 -3.363 57.588 1.00 79.88 119 ASP A CA 1
ATOM 941 C C . ASP A 1 119 ? -40.571 -3.861 58.991 1.00 79.88 119 ASP A C 1
ATOM 943 O O . ASP A 1 119 ? -41.454 -4.063 59.825 1.00 79.88 119 ASP A O 1
ATOM 947 N N . SER A 1 120 ? -39.273 -3.965 59.290 1.00 79.44 120 SER A N 1
ATOM 948 C CA . SER A 1 120 ? -38.798 -4.326 60.630 1.00 79.44 120 SER A CA 1
ATOM 949 C C . SER A 1 120 ? -39.195 -3.269 61.666 1.00 79.44 120 SER A C 1
ATOM 951 O O . SER A 1 120 ? -39.646 -3.610 62.756 1.00 79.44 120 SER A O 1
ATOM 953 N N . TYR A 1 121 ? -39.102 -1.980 61.322 1.00 77.44 121 TYR A N 1
ATOM 954 C CA . TYR A 1 121 ? -39.500 -0.893 62.219 1.00 77.44 121 TYR A CA 1
ATOM 955 C C . TYR A 1 121 ? -41.017 -0.859 62.464 1.00 77.44 121 TYR A C 1
ATOM 957 O O . TYR A 1 121 ? -41.447 -0.653 63.595 1.00 77.44 121 TYR A O 1
ATOM 965 N N . LYS A 1 122 ? -41.832 -1.123 61.432 1.00 77.06 122 LYS A N 1
ATOM 966 C CA . LYS A 1 122 ? -43.298 -1.219 61.562 1.00 77.06 122 LYS A CA 1
ATOM 967 C C . LYS A 1 122 ? -43.762 -2.396 62.415 1.00 77.06 122 LYS A C 1
ATOM 969 O O . LYS A 1 122 ? -44.835 -2.313 62.993 1.00 77.06 122 LYS A O 1
ATOM 974 N N . GLN A 1 123 ? -43.003 -3.489 62.473 1.00 73.44 123 GLN A N 1
ATOM 975 C CA . GLN A 1 123 ? -43.327 -4.620 63.350 1.00 73.44 123 GLN A CA 1
ATOM 976 C C . GLN A 1 123 ? -42.962 -4.369 64.822 1.00 73.44 123 GLN A C 1
ATOM 978 O O . GLN A 1 123 ? -43.465 -5.069 65.696 1.00 73.44 123 GLN A O 1
ATOM 983 N N . LEU A 1 124 ? -42.088 -3.396 65.095 1.00 68.06 124 LEU A N 1
ATOM 984 C CA . LEU A 1 124 ? -41.613 -3.037 66.436 1.00 68.06 124 LEU A CA 1
ATOM 985 C C . LEU A 1 124 ? -42.376 -1.856 67.077 1.00 68.06 124 LEU A C 1
ATOM 987 O O . LEU A 1 124 ? -42.119 -1.563 68.245 1.00 68.06 124 LEU A O 1
ATOM 991 N N . SER A 1 125 ? -43.288 -1.193 66.350 1.00 52.34 125 SER A N 1
ATOM 992 C CA . SER A 1 125 ? -44.189 -0.140 66.862 1.00 52.34 125 SER A CA 1
ATOM 993 C C . SER A 1 125 ? -45.614 -0.651 67.016 1.00 52.34 125 SER A C 1
ATOM 995 O O . SER A 1 125 ? -46.248 -0.328 68.041 1.00 52.34 125 SER A O 1
#

Sequence (125 aa):
QEDKLKQERKYVAWSPRALRINGWRYRGTLDADLVLRAICAAFTRQPKACKELVEPLNPFREERPASSGGVSLSTFLIALVCVSLVILGALALYKRSLTRHIHSALREEVMLEVQAQMDSYKQLS

Foldseek 3Di:
DVVVVVVQVPFLLPPPPFDDAPNHTDRDDPDPLVVLVVNQVPDPDGDPVSVVSNDDDPVPPPPPPPCPPDQDPVNVVVVVVVVVVVVVVVVVVVVVVVVVVVVVVVVVVVVVVVVVVVVVVVVVD

Secondary structure (DSSP, 8-state):
-HHHHHHHTTSGGGSTT--EETTEEP-S---HHHHHHHHHHT-SS--HHHHHHS----TTS--------PPPHHHHHHHHHHHHHHHHHHHHHHHHHHHHHHHHHHHHHHHHHHHHHHHHHHHH-

Organism: NCBI:txid327968

pLDDT: mean 78.87, std 13.19, range [50.78, 98.25]

Radius of gyration: 38.55 Å; chains: 1; bounding box: 76×35×108 Å